Protein AF-A0A8T2UC78-F1 (afdb_monomer)

Structure (mmCIF, N/CA/C/O backbone):
data_AF-A0A8T2UC78-F1
#
_entry.id   AF-A0A8T2UC78-F1
#
loop_
_atom_site.group_PDB
_atom_site.id
_atom_site.type_symbol
_atom_site.label_atom_id
_atom_site.label_alt_id
_atom_site.label_comp_id
_atom_site.label_asym_id
_atom_site.label_entity_id
_atom_site.label_seq_id
_atom_site.pdbx_PDB_ins_code
_atom_site.Cartn_x
_atom_site.Cartn_y
_atom_site.Cartn_z
_atom_site.occupancy
_atom_site.B_iso_or_equiv
_atom_site.auth_seq_id
_atom_site.auth_comp_id
_atom_site.auth_asym_id
_atom_site.auth_atom_id
_atom_site.pdbx_PDB_model_num
ATOM 1 N N . MET A 1 1 ? 16.729 -25.513 -0.620 1.00 47.06 1 MET A N 1
ATOM 2 C CA . MET A 1 1 ? 15.957 -24.498 0.125 1.00 47.06 1 MET A CA 1
ATOM 3 C C . MET A 1 1 ? 16.936 -23.397 0.500 1.00 47.06 1 MET A C 1
ATOM 5 O O . MET A 1 1 ? 17.679 -23.570 1.456 1.00 47.06 1 MET A O 1
ATOM 9 N N . GLY A 1 2 ? 17.073 -22.372 -0.344 1.00 59.97 2 GLY A N 1
ATOM 10 C CA . GLY A 1 2 ? 18.023 -21.282 -0.105 1.00 59.97 2 GLY A CA 1
ATOM 11 C C . GLY A 1 2 ? 17.492 -20.342 0.972 1.00 59.97 2 GLY A C 1
ATOM 12 O O . GLY A 1 2 ? 16.321 -19.979 0.940 1.00 59.97 2 GLY A O 1
ATOM 13 N N . THR A 1 3 ? 18.328 -19.978 1.936 1.00 49.97 3 THR A N 1
ATOM 14 C CA . THR A 1 3 ? 18.004 -18.966 2.945 1.00 49.97 3 THR A CA 1
ATOM 15 C C . THR A 1 3 ? 18.346 -17.590 2.384 1.00 49.97 3 THR A C 1
ATOM 17 O O . THR A 1 3 ? 19.504 -17.344 2.046 1.00 49.97 3 THR A O 1
ATOM 20 N N . LEU A 1 4 ? 17.353 -16.707 2.270 1.00 63.03 4 LEU A N 1
ATOM 21 C CA . LEU A 1 4 ? 17.564 -15.311 1.893 1.00 63.03 4 LEU A CA 1
ATOM 22 C C . LEU A 1 4 ? 17.884 -14.497 3.150 1.00 63.03 4 LEU A C 1
ATOM 24 O O . LEU A 1 4 ? 17.054 -14.399 4.052 1.00 63.03 4 LEU A O 1
ATOM 28 N N . THR A 1 5 ? 19.079 -13.914 3.201 1.00 61.72 5 THR A N 1
ATOM 29 C CA . THR A 1 5 ? 19.502 -13.033 4.295 1.00 61.72 5 THR A CA 1
ATOM 30 C C . THR A 1 5 ? 19.464 -11.591 3.798 1.00 61.72 5 THR A C 1
ATOM 32 O O . THR A 1 5 ? 20.250 -11.219 2.929 1.00 61.72 5 THR A O 1
ATOM 35 N N . LEU A 1 6 ? 18.536 -10.788 4.321 1.00 63.94 6 LEU A N 1
ATOM 36 C CA . LEU A 1 6 ? 18.395 -9.362 4.014 1.00 63.94 6 LEU A CA 1
ATOM 37 C C . LEU A 1 6 ? 18.726 -8.536 5.259 1.00 63.94 6 LEU A C 1
ATOM 39 O O . LEU A 1 6 ? 18.153 -8.759 6.325 1.00 63.94 6 LEU A O 1
ATOM 43 N N . ASP A 1 7 ? 19.625 -7.563 5.112 1.00 62.56 7 ASP A N 1
ATOM 44 C CA . ASP A 1 7 ? 19.921 -6.595 6.168 1.00 62.56 7 ASP A CA 1
ATOM 45 C C . ASP A 1 7 ? 18.723 -5.659 6.373 1.00 62.56 7 ASP A C 1
ATOM 47 O O . ASP A 1 7 ? 18.364 -4.881 5.486 1.00 62.56 7 ASP A O 1
ATOM 51 N N . LEU A 1 8 ? 18.136 -5.680 7.572 1.00 53.84 8 LEU A N 1
ATOM 52 C CA . LEU A 1 8 ? 17.125 -4.704 7.975 1.00 53.84 8 LEU A CA 1
ATOM 53 C C . LEU A 1 8 ? 17.805 -3.366 8.282 1.00 53.84 8 LEU A C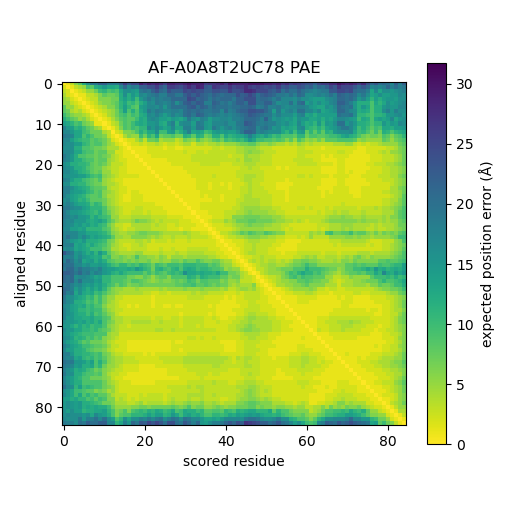 1
ATOM 55 O O . LEU A 1 8 ? 18.515 -3.229 9.280 1.00 53.84 8 LEU A O 1
ATOM 59 N N . ARG A 1 9 ? 17.580 -2.362 7.431 1.00 59.47 9 ARG A N 1
ATOM 60 C CA . ARG A 1 9 ? 18.069 -0.993 7.640 1.00 59.47 9 ARG A CA 1
ATOM 61 C C . ARG A 1 9 ? 16.886 -0.066 7.933 1.00 59.47 9 ARG A C 1
ATOM 63 O O . ARG A 1 9 ? 15.937 -0.054 7.153 1.00 59.47 9 ARG A O 1
ATOM 70 N N . PRO A 1 10 ? 16.907 0.723 9.020 1.00 53.59 10 PRO A N 1
ATOM 71 C CA . PRO A 1 10 ? 15.875 1.725 9.270 1.00 53.59 10 PRO A CA 1
ATOM 72 C C . PRO A 1 10 ? 15.733 2.678 8.077 1.00 53.59 10 PRO A C 1
ATOM 74 O O . PRO A 1 10 ? 16.727 3.216 7.594 1.00 53.59 10 PRO A O 1
ATOM 77 N N . GLY A 1 11 ? 14.506 2.857 7.584 1.00 59.97 11 GLY A N 1
ATOM 78 C CA . GLY A 1 11 ? 14.229 3.651 6.382 1.00 59.97 11 GLY A CA 1
ATOM 79 C C . GLY A 1 11 ? 14.502 2.939 5.051 1.00 59.97 11 GLY A C 1
ATOM 80 O O . GLY A 1 11 ? 14.265 3.539 4.009 1.00 59.97 11 GLY A O 1
ATOM 81 N N . ALA A 1 12 ? 14.961 1.683 5.058 1.00 57.25 12 ALA A N 1
ATOM 82 C CA . ALA A 1 12 ? 14.985 0.836 3.869 1.00 57.25 12 ALA A CA 1
ATOM 83 C C . ALA A 1 12 ? 13.694 0.012 3.788 1.00 57.25 12 ALA A C 1
ATOM 85 O O . ALA A 1 12 ? 13.276 -0.620 4.759 1.00 57.25 12 ALA A O 1
ATOM 86 N N . 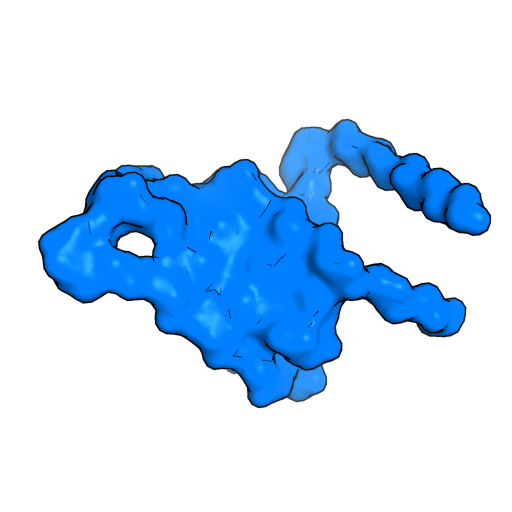GLY A 1 13 ? 13.059 0.051 2.623 1.00 65.56 13 GLY A N 1
ATOM 87 C CA . GLY A 1 13 ? 11.877 -0.731 2.288 1.00 65.56 13 GLY A CA 1
ATOM 88 C C . GLY A 1 13 ? 12.193 -1.885 1.343 1.00 65.56 13 GLY A C 1
ATOM 89 O O . GLY A 1 13 ? 13.341 -2.095 0.949 1.00 65.56 13 GLY A O 1
ATOM 90 N N . LEU A 1 14 ? 11.153 -2.613 0.945 1.00 70.81 14 LEU A N 1
ATOM 91 C CA . LEU A 1 14 ? 11.212 -3.478 -0.231 1.00 70.81 14 LEU A CA 1
ATOM 92 C C . LEU A 1 14 ? 10.947 -2.602 -1.455 1.00 70.81 14 LEU A C 1
ATOM 94 O O . LEU A 1 14 ? 9.813 -2.204 -1.721 1.00 70.81 14 LEU A O 1
ATOM 98 N N . GLY A 1 15 ? 12.024 -2.234 -2.148 1.00 78.69 15 GLY A N 1
ATOM 99 C CA . GLY A 1 15 ? 11.956 -1.268 -3.239 1.00 78.69 15 GLY A CA 1
ATOM 100 C C . GLY A 1 15 ? 11.436 0.099 -2.756 1.00 78.69 15 GLY A C 1
ATOM 101 O O . GLY A 1 15 ? 11.972 0.631 -1.781 1.00 78.69 15 GLY A O 1
ATOM 102 N N . PRO A 1 16 ? 10.423 0.688 -3.415 1.00 87.56 16 PRO A N 1
ATOM 103 C CA . PRO A 1 16 ? 9.931 2.040 -3.128 1.00 87.56 16 PRO A CA 1
ATOM 104 C C . PRO A 1 16 ? 9.069 2.135 -1.858 1.00 87.56 16 PRO A C 1
ATOM 106 O O . PRO A 1 16 ? 8.773 3.240 -1.405 1.00 87.56 16 PRO A O 1
ATOM 109 N N . PHE A 1 17 ? 8.657 1.002 -1.275 1.00 91.38 17 PHE A N 1
ATOM 110 C CA . PHE A 1 17 ? 7.677 0.971 -0.190 1.00 91.38 17 PHE A CA 1
ATOM 111 C C . PHE A 1 17 ? 8.337 0.913 1.191 1.00 91.38 17 PHE A C 1
ATOM 113 O O . PHE A 1 17 ? 8.846 -0.126 1.626 1.00 91.38 17 PHE A O 1
ATOM 120 N N . LEU A 1 18 ? 8.317 2.044 1.899 1.00 90.81 18 LEU A N 1
ATOM 121 C CA . LEU A 1 18 ? 8.971 2.222 3.197 1.00 90.81 18 LEU A CA 1
ATOM 122 C C . LEU A 1 18 ? 7.999 2.006 4.358 1.00 90.81 18 LEU A C 1
ATOM 124 O O . LEU A 1 18 ? 6.900 2.561 4.367 1.00 90.81 18 LEU A O 1
ATOM 128 N N . LEU A 1 19 ? 8.421 1.270 5.391 1.00 90.44 19 LEU A N 1
ATOM 129 C CA . LEU A 1 19 ? 7.641 1.180 6.628 1.00 90.44 19 LEU A CA 1
ATOM 130 C C . LEU A 1 19 ? 7.391 2.580 7.197 1.00 90.44 19 LEU A C 1
ATOM 132 O O . LEU A 1 19 ? 8.300 3.403 7.302 1.00 90.44 19 LEU A O 1
ATOM 136 N N . GLY A 1 20 ? 6.145 2.837 7.572 1.00 92.06 20 GLY A N 1
ATOM 137 C CA . GLY A 1 20 ? 5.684 4.129 8.050 1.00 92.06 20 GLY A CA 1
ATOM 138 C C . GLY A 1 20 ? 5.239 5.096 6.952 1.00 92.06 20 GLY A C 1
ATOM 139 O O . GLY A 1 20 ? 4.677 6.135 7.308 1.00 92.06 20 GLY A O 1
ATOM 140 N N . MET A 1 21 ? 5.445 4.800 5.659 1.00 94.12 21 MET A N 1
ATOM 141 C CA . MET A 1 21 ? 4.972 5.681 4.583 1.00 94.12 21 MET A CA 1
ATOM 142 C C . MET A 1 21 ? 3.440 5.772 4.596 1.00 94.12 21 MET A C 1
ATOM 144 O O . MET A 1 21 ? 2.781 4.766 4.882 1.00 94.12 21 MET A O 1
ATOM 148 N N . PRO A 1 22 ? 2.862 6.952 4.328 1.00 96.44 22 PRO A N 1
ATOM 149 C CA . PRO A 1 22 ? 1.419 7.093 4.254 1.00 96.44 22 PRO A CA 1
ATOM 150 C C . PRO A 1 22 ? 0.882 6.388 3.005 1.00 96.44 22 PRO A C 1
ATOM 152 O O . PRO A 1 22 ? 1.551 6.304 1.973 1.00 96.44 22 PRO A O 1
ATOM 155 N N . VAL A 1 23 ? -0.349 5.894 3.099 1.00 95.81 23 VAL A N 1
ATOM 156 C CA . VAL A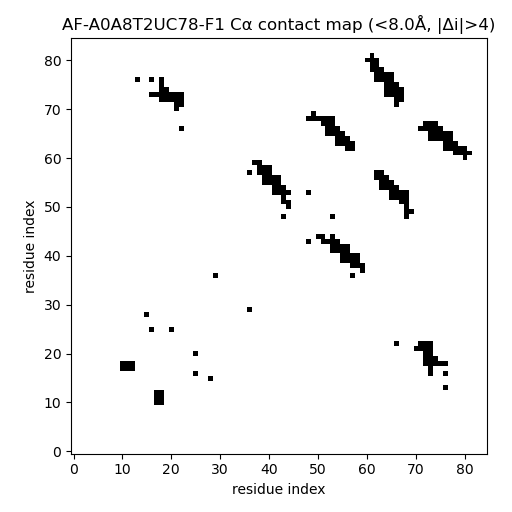 1 23 ? -1.017 5.180 2.006 1.00 95.81 23 VAL A CA 1
ATOM 157 C C . VAL A 1 23 ? -1.087 5.998 0.710 1.00 95.81 23 VAL A C 1
ATOM 159 O O . VAL A 1 23 ? -0.895 5.455 -0.376 1.00 95.81 23 VAL A O 1
ATOM 162 N N . CYS A 1 24 ? -1.279 7.316 0.809 1.00 96.62 24 CYS A N 1
ATOM 163 C CA . CYS A 1 24 ? -1.333 8.201 -0.352 1.00 96.62 24 CYS A CA 1
ATOM 164 C C . CYS A 1 24 ? -0.010 8.251 -1.126 1.00 96.62 24 CYS A C 1
ATOM 166 O O . CYS A 1 24 ? -0.041 8.249 -2.353 1.00 96.62 24 CYS A O 1
ATOM 168 N N . ASP A 1 25 ? 1.137 8.227 -0.442 1.00 96.19 25 ASP A N 1
ATOM 169 C CA . ASP A 1 25 ? 2.449 8.202 -1.098 1.00 96.19 25 ASP A CA 1
ATOM 170 C C . ASP A 1 25 ? 2.662 6.871 -1.832 1.00 96.19 25 ASP A C 1
ATOM 172 O O . ASP A 1 25 ? 3.259 6.842 -2.908 1.00 96.19 25 ASP A O 1
ATOM 176 N N . ALA A 1 26 ? 2.147 5.767 -1.277 1.00 95.12 26 ALA A N 1
ATOM 177 C CA . ALA A 1 26 ? 2.219 4.462 -1.923 1.00 95.12 26 ALA A CA 1
ATOM 178 C C . ALA A 1 26 ? 1.371 4.437 -3.203 1.00 95.12 26 ALA A C 1
ATOM 180 O O . ALA A 1 26 ? 1.883 4.057 -4.253 1.00 95.12 26 ALA A O 1
ATOM 181 N N . PHE A 1 27 ? 0.118 4.903 -3.142 1.00 95.94 27 PHE A N 1
ATOM 182 C CA . PHE A 1 27 ? -0.740 5.013 -4.327 1.00 95.94 27 PHE A CA 1
ATOM 183 C C . PHE A 1 27 ? -0.173 5.971 -5.370 1.00 95.94 27 PHE A C 1
ATOM 185 O O . PHE A 1 27 ? -0.106 5.610 -6.540 1.00 95.94 27 PHE A O 1
ATOM 192 N N . ALA A 1 28 ? 0.334 7.133 -4.953 1.00 96.25 28 ALA A N 1
ATOM 193 C CA . ALA A 1 28 ? 0.990 8.059 -5.864 1.00 96.25 28 ALA A CA 1
ATOM 194 C C . ALA A 1 28 ? 2.165 7.385 -6.584 1.00 96.25 28 ALA A C 1
ATOM 196 O O . ALA A 1 28 ? 2.301 7.534 -7.794 1.00 96.25 28 ALA A O 1
ATOM 197 N N . TYR A 1 29 ? 2.998 6.613 -5.882 1.00 94.62 29 TYR A N 1
ATOM 198 C CA . TYR A 1 29 ? 4.092 5.890 -6.526 1.00 94.62 29 TYR A CA 1
ATOM 199 C C . TYR A 1 29 ? 3.588 4.852 -7.541 1.00 94.62 29 TYR A C 1
ATOM 201 O O . TYR A 1 29 ? 4.122 4.787 -8.648 1.00 94.62 29 TYR A O 1
ATOM 209 N N . ILE A 1 30 ? 2.566 4.071 -7.183 1.00 94.56 30 ILE A N 1
ATOM 210 C CA . ILE A 1 30 ? 1.956 3.052 -8.051 1.00 94.56 30 ILE A CA 1
ATOM 211 C C . ILE A 1 30 ? 1.404 3.693 -9.331 1.00 94.56 30 ILE A C 1
ATOM 213 O O . ILE A 1 30 ? 1.751 3.257 -10.427 1.00 94.56 30 ILE A O 1
ATOM 217 N N . ASP A 1 31 ? 0.634 4.775 -9.198 1.00 94.25 31 ASP A N 1
ATOM 218 C CA . ASP A 1 31 ? 0.011 5.489 -10.319 1.00 94.25 31 ASP A CA 1
ATOM 219 C C . ASP A 1 31 ? 1.039 6.085 -11.295 1.00 94.25 31 ASP A C 1
ATOM 221 O O . ASP A 1 31 ? 0.779 6.188 -12.493 1.00 94.25 31 ASP A O 1
ATOM 225 N N . HIS A 1 32 ? 2.228 6.461 -10.807 1.00 95.38 32 HIS A N 1
ATOM 226 C CA . HIS A 1 32 ? 3.320 6.961 -11.652 1.00 95.38 32 HIS A CA 1
ATOM 227 C C . HIS A 1 32 ? 4.112 5.850 -12.363 1.00 95.38 32 HIS A C 1
ATOM 229 O O . HIS A 1 32 ? 4.926 6.163 -13.232 1.00 95.38 32 HIS A O 1
ATOM 235 N N . HIS A 1 33 ? 3.898 4.574 -12.020 1.00 93.38 33 HIS A N 1
ATOM 236 C CA . HIS A 1 33 ? 4.627 3.434 -12.590 1.00 93.38 33 HIS A CA 1
ATOM 237 C C . HIS A 1 33 ? 3.678 2.327 -13.099 1.00 93.38 33 HIS A C 1
ATOM 239 O O . HIS A 1 33 ? 3.812 1.171 -12.684 1.00 93.38 33 HIS A O 1
ATOM 245 N N . PRO A 1 34 ? 2.749 2.637 -14.027 1.00 91.25 34 PRO A N 1
ATOM 246 C CA . PRO A 1 34 ? 1.787 1.659 -14.542 1.00 91.25 34 PRO A CA 1
ATOM 247 C C . PRO A 1 34 ? 2.449 0.520 -15.334 1.00 91.25 34 PRO A C 1
ATOM 249 O O . PRO A 1 34 ? 1.927 -0.588 -15.355 1.00 91.25 34 PRO A O 1
ATOM 252 N N . ASP A 1 35 ? 3.618 0.766 -15.940 1.00 90.75 35 ASP A N 1
ATOM 253 C CA . ASP A 1 35 ? 4.400 -0.266 -16.640 1.00 90.75 35 ASP A CA 1
ATOM 254 C C . ASP A 1 35 ? 5.010 -1.295 -15.674 1.00 90.75 35 ASP A C 1
ATOM 256 O O . ASP A 1 35 ? 5.323 -2.417 -16.068 1.00 90.75 35 ASP A O 1
ATOM 260 N N . THR A 1 36 ? 5.206 -0.901 -14.411 1.00 88.75 36 THR A N 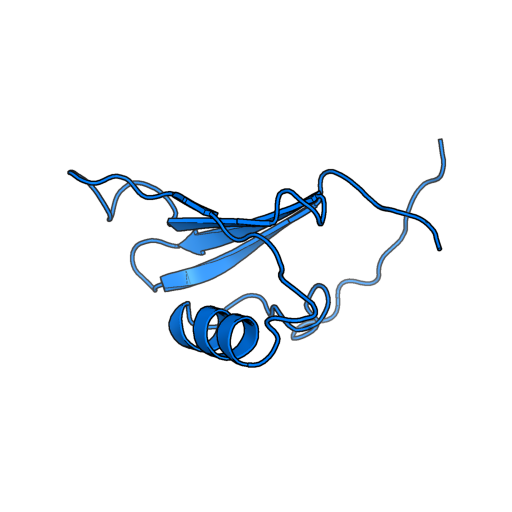1
ATOM 261 C CA . THR A 1 36 ? 5.747 -1.773 -13.366 1.00 88.75 36 THR A CA 1
ATOM 262 C C . THR A 1 36 ? 4.636 -2.525 -12.657 1.00 88.75 36 THR A C 1
ATOM 264 O O . THR A 1 36 ? 4.819 -3.703 -12.401 1.00 88.75 36 THR A O 1
ATOM 267 N N . PHE A 1 37 ? 3.525 -1.865 -12.317 1.00 89.81 37 PHE A N 1
ATOM 268 C CA . PHE A 1 37 ? 2.432 -2.443 -11.529 1.00 89.81 37 PHE A CA 1
ATOM 269 C C . PHE A 1 37 ? 1.183 -2.620 -12.393 1.00 89.81 37 PHE A C 1
ATOM 271 O O . PHE A 1 37 ? 0.252 -1.817 -12.352 1.00 89.81 37 PHE A O 1
ATOM 278 N N . ASP A 1 38 ? 1.174 -3.687 -13.182 1.00 85.94 38 ASP A N 1
ATOM 279 C CA . ASP A 1 38 ? 0.138 -3.972 -14.178 1.00 85.94 38 ASP A CA 1
ATOM 280 C C . ASP A 1 38 ? -1.204 -4.430 -13.570 1.00 85.94 38 ASP A C 1
ATOM 282 O O . ASP A 1 38 ? -2.261 -4.263 -14.183 1.00 85.94 38 ASP A O 1
ATOM 286 N N . ALA A 1 39 ? -1.182 -4.974 -12.350 1.00 90.12 39 ALA A N 1
ATOM 287 C CA . ALA A 1 39 ? -2.368 -5.349 -11.591 1.00 90.12 39 ALA A CA 1
ATOM 288 C C . ALA A 1 39 ? -2.215 -5.019 -10.100 1.00 90.12 39 ALA A C 1
ATOM 290 O O . ALA A 1 39 ? -1.314 -5.518 -9.423 1.00 90.12 39 ALA A O 1
ATOM 291 N N . VAL A 1 40 ? -3.156 -4.228 -9.574 1.00 93.62 40 VAL A N 1
ATOM 292 C CA . VAL A 1 40 ? -3.231 -3.851 -8.156 1.00 93.62 40 VAL A CA 1
ATOM 293 C C . VAL A 1 40 ? -4.650 -4.071 -7.645 1.00 93.62 40 VAL A C 1
ATOM 295 O O . VAL A 1 40 ? -5.621 -3.655 -8.274 1.00 93.62 40 VAL A O 1
ATOM 298 N N . GLN A 1 41 ? -4.777 -4.739 -6.500 1.00 95.50 41 GLN A N 1
ATOM 299 C CA . GLN A 1 41 ? -6.056 -4.990 -5.836 1.00 95.50 41 GLN A CA 1
ATOM 300 C C . GLN A 1 41 ? -6.066 -4.313 -4.469 1.00 95.50 41 GLN A C 1
ATOM 302 O O . GLN A 1 41 ? -5.128 -4.470 -3.692 1.00 95.50 41 GLN A O 1
ATOM 307 N N . VAL A 1 42 ? -7.134 -3.579 -4.165 1.00 94.19 42 VAL A N 1
ATOM 308 C CA . VAL A 1 42 ? -7.295 -2.882 -2.886 1.00 94.19 42 VAL A CA 1
ATOM 309 C C . VAL A 1 42 ? -8.385 -3.584 -2.088 1.00 94.19 42 VAL A C 1
ATOM 311 O O . VAL A 1 42 ? -9.542 -3.596 -2.495 1.00 94.19 42 VAL A O 1
ATOM 314 N N . ASN A 1 43 ? -8.005 -4.172 -0.958 1.00 91.31 43 ASN A N 1
ATOM 315 C CA . ASN A 1 43 ? -8.891 -4.916 -0.075 1.00 91.31 43 ASN A CA 1
ATOM 316 C C . ASN A 1 43 ? -9.042 -4.162 1.252 1.00 91.31 43 ASN A C 1
ATOM 318 O O . ASN A 1 43 ? -8.055 -3.900 1.944 1.00 91.31 43 ASN A O 1
ATOM 322 N N . TYR A 1 44 ? -10.279 -3.835 1.616 1.00 86.94 44 TYR A N 1
ATOM 323 C CA . TYR A 1 44 ? -10.630 -3.189 2.880 1.00 86.94 44 TYR A CA 1
ATOM 324 C C . TYR A 1 44 ? -11.985 -3.701 3.383 1.00 86.94 44 TYR A C 1
ATOM 326 O O . TYR A 1 44 ? -12.763 -4.277 2.626 1.00 86.94 44 TYR A O 1
ATOM 334 N N . HIS A 1 45 ? -12.254 -3.524 4.677 1.00 85.94 45 HIS A N 1
ATOM 335 C CA . HIS A 1 45 ? -13.559 -3.832 5.260 1.00 85.94 45 HIS A CA 1
ATOM 336 C C . HIS A 1 45 ? -14.512 -2.652 5.033 1.00 85.94 45 HIS A C 1
ATOM 338 O O . HIS A 1 45 ? -14.286 -1.586 5.598 1.00 85.94 45 HIS A O 1
ATOM 344 N N . ASP A 1 46 ? -15.570 -2.840 4.237 1.00 79.69 46 ASP A N 1
ATOM 345 C CA . ASP A 1 46 ? -16.520 -1.769 3.880 1.00 79.69 46 ASP A CA 1
ATOM 346 C C . ASP A 1 46 ? -17.259 -1.181 5.096 1.00 79.69 46 ASP A C 1
ATOM 348 O O . ASP A 1 46 ? -17.466 0.027 5.179 1.00 79.69 46 ASP A O 1
ATOM 352 N N . GLU A 1 47 ? -17.651 -2.025 6.055 1.00 82.56 47 GLU A N 1
ATOM 353 C CA . GLU A 1 47 ? -18.431 -1.597 7.228 1.00 82.56 47 GLU A CA 1
ATOM 354 C C . GLU A 1 47 ? -17.544 -1.101 8.381 1.00 82.56 47 GLU A C 1
ATOM 356 O O . GLU A 1 47 ? -17.933 -0.216 9.142 1.00 82.56 47 GLU A O 1
ATOM 361 N N . GLU A 1 48 ? -16.334 -1.653 8.506 1.00 81.69 48 GLU A N 1
ATOM 362 C CA . GLU A 1 48 ? -15.455 -1.462 9.664 1.00 81.69 48 GLU A CA 1
ATOM 363 C C . GLU A 1 48 ? -13.999 -1.218 9.227 1.00 81.69 48 GLU A C 1
ATOM 365 O O . GLU A 1 48 ? -13.072 -1.938 9.606 1.00 81.69 48 GLU A O 1
ATOM 370 N N . THR A 1 49 ? -13.784 -0.160 8.439 1.00 79.12 49 THR A N 1
ATOM 371 C CA . THR A 1 49 ? -12.466 0.231 7.893 1.00 79.12 49 THR A CA 1
ATOM 372 C C . THR A 1 49 ? -11.380 0.418 8.955 1.00 79.12 49 THR A C 1
ATOM 374 O O . THR A 1 49 ? -10.200 0.272 8.661 1.00 79.12 49 THR A O 1
ATOM 377 N N . LEU A 1 50 ? -11.766 0.715 10.201 1.00 86.06 50 LEU A N 1
ATOM 378 C CA . LEU A 1 50 ? -10.837 0.934 11.310 1.00 86.06 50 LEU A CA 1
ATOM 379 C C . LEU A 1 50 ? -10.418 -0.345 12.057 1.00 86.06 50 LEU A C 1
ATOM 381 O O . LEU A 1 50 ? -9.545 -0.275 12.927 1.00 86.06 50 LEU A O 1
ATOM 385 N N . LEU A 1 51 ? -11.054 -1.488 11.782 1.00 87.50 51 LEU A N 1
ATOM 386 C CA . LEU A 1 51 ? -10.769 -2.752 12.473 1.00 87.50 51 LEU A CA 1
ATOM 387 C C . LEU A 1 51 ? -9.738 -3.612 11.755 1.00 87.50 51 LEU A C 1
ATOM 389 O O . LEU A 1 51 ? -8.998 -4.352 12.406 1.00 87.50 51 LEU A O 1
ATOM 393 N N . CYS A 1 52 ? -9.692 -3.527 10.430 1.00 88.12 52 CYS A N 1
ATOM 394 C CA . CYS A 1 52 ? -8.808 -4.337 9.610 1.00 88.12 52 CYS A CA 1
ATO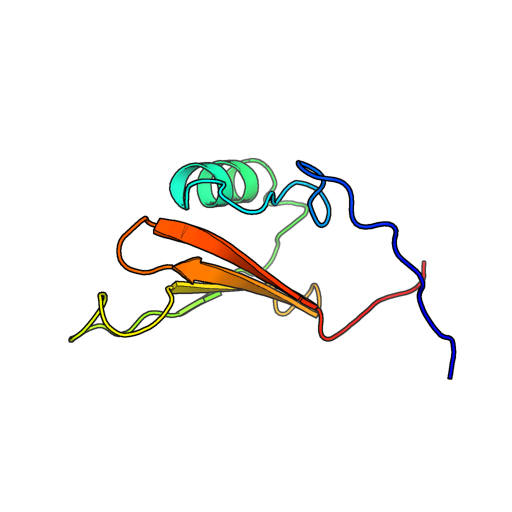M 395 C C . CYS A 1 52 ? -7.806 -3.459 8.873 1.00 88.12 52 CYS A C 1
ATOM 397 O O . CYS A 1 52 ? -8.129 -2.354 8.451 1.00 88.12 52 CYS A O 1
ATOM 399 N N . ASP A 1 53 ? -6.590 -3.977 8.698 1.00 92.62 53 ASP A N 1
ATOM 400 C CA . ASP A 1 53 ? -5.597 -3.327 7.848 1.00 92.62 53 ASP A CA 1
ATOM 401 C C . ASP A 1 53 ? -6.153 -3.143 6.429 1.00 92.62 53 ASP A C 1
ATOM 403 O O . ASP A 1 53 ? -6.764 -4.059 5.871 1.00 92.62 53 ASP A O 1
ATOM 407 N N . LEU A 1 54 ? -5.860 -1.996 5.820 1.00 94.44 54 LEU A N 1
ATOM 408 C CA . LEU A 1 54 ? -6.000 -1.825 4.378 1.00 94.44 54 LEU A CA 1
ATOM 409 C C . LEU A 1 54 ? -4.896 -2.637 3.697 1.00 94.44 54 LEU A C 1
ATOM 411 O O . LEU A 1 54 ? -3.711 -2.452 3.989 1.00 94.44 54 LEU A O 1
ATOM 415 N N . VAL A 1 55 ? -5.281 -3.531 2.792 1.00 95.62 55 VAL A N 1
ATOM 416 C CA . VAL A 1 55 ? -4.353 -4.410 2.078 1.00 95.62 55 VAL A CA 1
ATOM 417 C C . VAL A 1 55 ? -4.317 -4.015 0.609 1.00 95.62 55 VAL A C 1
ATOM 419 O O . VAL A 1 55 ? -5.339 -4.043 -0.071 1.00 95.62 55 VAL A O 1
ATOM 422 N N . VAL A 1 56 ? -3.129 -3.680 0.111 1.00 95.81 56 VAL A N 1
ATOM 423 C CA . VAL A 1 56 ? -2.877 -3.470 -1.319 1.00 95.81 56 VAL A CA 1
ATOM 424 C C . VAL A 1 56 ? -2.088 -4.665 -1.836 1.00 95.81 56 VAL A C 1
ATOM 426 O O . VAL A 1 56 ? -0.953 -4.897 -1.418 1.00 95.81 56 VAL A O 1
ATOM 429 N N . SER A 1 57 ? -2.705 -5.448 -2.713 1.00 94.94 57 SER A N 1
ATOM 430 C CA . SER A 1 57 ? -2.158 -6.690 -3.250 1.00 94.94 57 SER A CA 1
ATOM 431 C C . SER A 1 57 ? -1.623 -6.501 -4.664 1.00 94.94 57 SER A C 1
ATOM 433 O O . SER A 1 57 ? -2.293 -5.919 -5.518 1.00 94.94 57 SER A O 1
ATOM 435 N N . PHE A 1 58 ? -0.440 -7.064 -4.911 1.00 93.44 58 PHE A N 1
ATOM 436 C CA . PHE A 1 58 ? 0.252 -7.059 -6.197 1.00 93.44 58 PHE A CA 1
ATOM 437 C C . PHE A 1 58 ? 0.356 -8.505 -6.702 1.00 93.44 58 PHE A C 1
ATOM 439 O O . PHE A 1 58 ? 1.409 -9.132 -6.555 1.00 93.44 58 PHE A O 1
ATO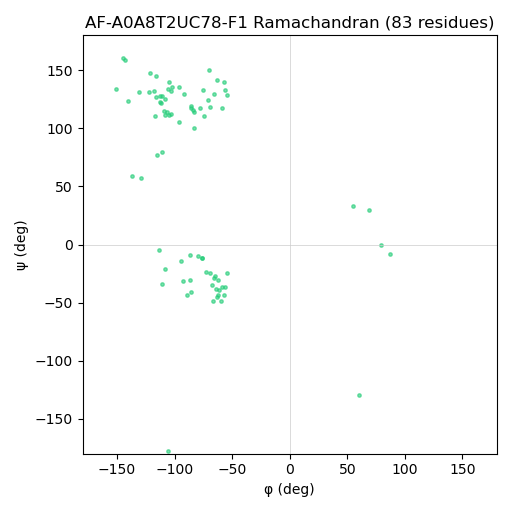M 446 N N . PRO A 1 59 ? -0.737 -9.084 -7.238 1.00 91.31 59 PRO A N 1
ATOM 447 C CA . PRO A 1 59 ? -0.810 -10.513 -7.551 1.00 91.31 59 PRO A CA 1
ATOM 448 C C . PRO A 1 59 ? 0.266 -10.965 -8.543 1.00 91.31 59 PRO A C 1
ATOM 450 O O . PRO A 1 59 ? 0.839 -12.033 -8.362 1.00 91.31 59 PRO A O 1
ATOM 453 N N . ASN A 1 60 ? 0.607 -10.129 -9.526 1.00 90.88 60 ASN A N 1
ATOM 454 C CA . ASN A 1 60 ? 1.630 -10.445 -10.528 1.00 90.88 60 ASN A CA 1
ATOM 455 C C . ASN A 1 60 ? 3.068 -10.321 -9.992 1.00 90.88 60 ASN A C 1
ATOM 457 O O . ASN A 1 60 ? 4.009 -10.781 -10.633 1.00 90.88 60 ASN A O 1
ATOM 461 N N . HIS A 1 61 ? 3.239 -9.725 -8.808 1.00 87.94 61 HIS A N 1
ATOM 462 C CA . HIS A 1 61 ? 4.538 -9.510 -8.169 1.00 87.9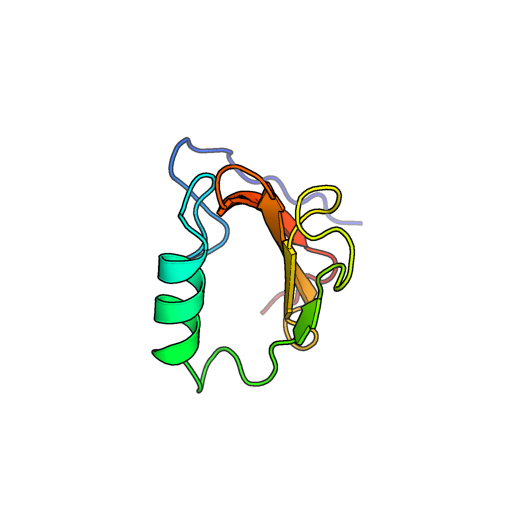4 61 HIS A CA 1
ATOM 463 C C . HIS A 1 61 ? 4.724 -10.315 -6.880 1.00 87.94 61 HIS A C 1
ATOM 465 O O . HIS A 1 61 ? 5.796 -10.262 -6.281 1.00 87.94 61 HIS A O 1
ATOM 471 N N . GLY A 1 62 ? 3.692 -11.030 -6.425 1.00 90.06 62 GLY A N 1
ATOM 472 C CA . GLY A 1 62 ? 3.792 -11.923 -5.276 1.00 90.06 62 GLY A CA 1
ATOM 473 C C . GLY A 1 62 ? 4.000 -11.226 -3.931 1.00 90.06 62 GLY A C 1
ATOM 474 O O . GLY A 1 62 ? 4.622 -11.818 -3.047 1.00 90.06 62 GLY A O 1
ATOM 475 N N . PHE A 1 63 ? 3.502 -9.997 -3.745 1.00 91.94 63 PHE A N 1
ATOM 476 C CA . PHE A 1 63 ? 3.581 -9.305 -2.454 1.00 91.94 63 PHE A CA 1
ATOM 477 C C . PHE A 1 63 ? 2.340 -8.468 -2.115 1.00 91.94 63 PHE A C 1
ATOM 479 O O . PHE A 1 63 ? 1.572 -8.067 -2.991 1.00 91.94 63 PHE A O 1
ATOM 486 N N . HIS A 1 64 ? 2.157 -8.191 -0.821 1.00 94.56 64 HIS A N 1
ATOM 487 C CA . HIS A 1 64 ? 1.146 -7.291 -0.273 1.00 94.56 64 HIS A CA 1
ATOM 488 C C . HIS A 1 64 ? 1.782 -6.163 0.541 1.00 94.56 64 HIS A C 1
ATOM 490 O O . HIS A 1 64 ? 2.772 -6.353 1.253 1.00 94.56 64 HIS A O 1
ATOM 496 N N . LEU A 1 65 ? 1.129 -5.008 0.512 1.00 95.19 65 LEU A N 1
ATOM 497 C CA . LEU A 1 65 ? 1.329 -3.917 1.455 1.00 95.19 65 LEU A CA 1
ATOM 498 C C . LEU A 1 65 ? 0.167 -3.911 2.445 1.00 95.19 65 LEU A C 1
ATOM 500 O O . LEU A 1 65 ? -0.991 -3.972 2.032 1.00 95.19 65 LEU A O 1
ATOM 504 N N . ARG A 1 66 ? 0.459 -3.814 3.745 1.00 95.44 66 ARG A N 1
ATOM 505 C CA . ARG A 1 66 ? -0.569 -3.640 4.781 1.00 95.44 66 ARG A CA 1
ATOM 506 C C . ARG A 1 66 ? -0.398 -2.303 5.470 1.00 95.44 66 ARG A C 1
ATOM 508 O O . ARG A 1 66 ? 0.678 -2.011 6.002 1.00 95.44 66 ARG A O 1
ATOM 515 N N . PHE A 1 67 ? -1.468 -1.526 5.506 1.00 95.75 67 PHE A N 1
ATOM 516 C CA . PHE A 1 67 ? -1.519 -0.235 6.173 1.00 95.75 67 PHE A CA 1
ATOM 517 C C . PHE A 1 67 ? -2.313 -0.361 7.464 1.00 95.75 67 PHE A C 1
ATOM 519 O O . PHE A 1 67 ? -3.382 -0.968 7.495 1.00 95.75 67 PHE A O 1
ATOM 526 N N . GLU A 1 68 ? -1.764 0.198 8.539 1.00 95.12 68 GLU A N 1
ATOM 527 C CA . GLU A 1 68 ? -2.463 0.261 9.815 1.00 95.12 68 GLU A CA 1
ATOM 528 C C . GLU A 1 68 ? -3.692 1.174 9.671 1.00 95.12 68 GLU A C 1
ATOM 530 O O . GLU A 1 68 ? -3.549 2.292 9.171 1.00 95.12 68 GLU A O 1
ATOM 535 N N . PRO A 1 69 ? -4.884 0.730 10.094 1.00 92.56 69 PRO A N 1
ATOM 536 C CA . PRO A 1 69 ? -6.130 1.409 9.759 1.00 92.56 69 PRO A CA 1
ATOM 537 C C . PRO A 1 69 ? -6.285 2.812 10.358 1.00 92.56 69 PRO A C 1
ATOM 539 O O . PRO A 1 69 ? -6.976 3.644 9.781 1.00 92.56 69 PRO A O 1
ATOM 542 N N . ARG A 1 70 ? -5.687 3.106 11.520 1.00 92.25 70 ARG A N 1
ATOM 543 C CA . ARG A 1 70 ? -5.868 4.408 12.190 1.00 92.25 70 ARG A CA 1
ATOM 544 C C . ARG A 1 70 ? -4.910 5.482 11.697 1.00 92.25 70 ARG A C 1
ATOM 546 O O . ARG A 1 70 ? -5.275 6.648 11.618 1.00 92.25 70 ARG A O 1
ATOM 553 N N . SER A 1 71 ? -3.660 5.108 11.475 1.00 94.69 71 SER A N 1
ATOM 554 C CA . SER A 1 71 ? -2.582 6.004 11.067 1.00 94.69 71 SER A CA 1
ATOM 555 C C . SER A 1 71 ? -2.386 6.032 9.558 1.00 94.69 71 SER A C 1
ATOM 557 O O . SER A 1 71 ? -1.690 6.922 9.074 1.00 94.69 71 SER A O 1
ATOM 559 N N . GLU A 1 72 ? -2.971 5.070 8.838 1.00 95.00 72 GLU A N 1
ATOM 560 C CA . GLU A 1 72 ? -2.836 4.878 7.391 1.00 95.00 72 GLU A CA 1
ATOM 561 C C . GLU A 1 72 ? -1.372 4.766 6.953 1.00 95.00 72 GLU A C 1
ATOM 563 O O . GLU A 1 72 ? -0.969 5.198 5.871 1.00 95.00 72 GLU A O 1
ATOM 568 N N . ARG A 1 73 ? -0.545 4.187 7.829 1.00 95.69 73 ARG A N 1
ATOM 569 C CA . ARG A 1 73 ? 0.886 3.998 7.600 1.00 95.69 73 ARG A CA 1
ATOM 570 C C . ARG A 1 73 ? 1.196 2.555 7.272 1.00 95.69 73 ARG A C 1
ATOM 572 O O . ARG A 1 73 ? 0.675 1.639 7.910 1.00 95.69 73 ARG A O 1
ATOM 579 N N . LEU A 1 74 ? 2.098 2.359 6.315 1.00 94.88 74 LEU A N 1
ATOM 580 C CA . LEU A 1 74 ? 2.586 1.038 5.952 1.00 94.88 74 LEU A CA 1
ATOM 581 C C . LEU A 1 74 ? 3.220 0.368 7.175 1.00 94.88 74 LEU A C 1
ATOM 583 O O . LEU A 1 74 ? 4.216 0.851 7.712 1.00 94.88 74 LEU A O 1
ATOM 587 N N . ARG A 1 75 ? 2.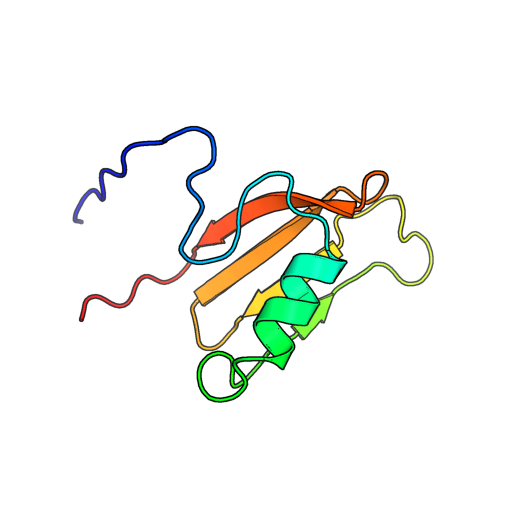649 -0.750 7.619 1.00 92.56 75 ARG A N 1
ATOM 588 C CA . ARG A 1 75 ? 3.123 -1.505 8.789 1.00 92.56 75 ARG A CA 1
ATOM 589 C C . ARG A 1 75 ? 3.782 -2.828 8.422 1.00 92.56 75 ARG A C 1
ATOM 591 O O . ARG A 1 75 ? 4.535 -3.359 9.234 1.00 92.56 75 ARG A O 1
ATOM 598 N N . LEU A 1 76 ? 3.494 -3.368 7.236 1.00 91.50 76 LEU A N 1
ATOM 599 C CA . LEU A 1 76 ? 4.029 -4.650 6.786 1.00 91.50 76 LEU A CA 1
ATOM 600 C C . LEU A 1 76 ? 4.163 -4.700 5.260 1.00 91.50 76 LEU A C 1
ATOM 602 O O . LEU A 1 76 ? 3.220 -4.369 4.544 1.00 91.50 76 LEU A O 1
ATOM 606 N N . ASN A 1 77 ? 5.322 -5.182 4.806 1.00 90.31 77 ASN A N 1
ATOM 607 C CA . ASN A 1 77 ? 5.555 -5.679 3.452 1.00 90.31 77 ASN A CA 1
ATOM 608 C C . ASN A 1 77 ? 5.564 -7.211 3.517 1.00 90.31 77 ASN A C 1
ATOM 610 O O . ASN A 1 77 ? 6.455 -7.785 4.145 1.00 90.31 77 ASN A O 1
ATOM 614 N N . GLU A 1 78 ? 4.576 -7.868 2.920 1.00 90.31 78 GLU A N 1
ATOM 615 C CA . GLU A 1 78 ? 4.417 -9.324 2.966 1.00 90.31 78 GLU A CA 1
ATOM 616 C C . GLU A 1 78 ? 4.748 -9.913 1.590 1.00 90.31 78 GLU A C 1
ATOM 618 O O . GLU A 1 78 ? 4.030 -9.654 0.631 1.00 90.31 78 GLU A O 1
ATOM 623 N N . VAL A 1 79 ? 5.850 -10.658 1.467 1.00 89.12 79 VAL A N 1
ATOM 624 C CA . VAL A 1 79 ? 6.310 -11.246 0.194 1.00 89.12 79 VAL A CA 1
ATOM 625 C C . VAL A 1 79 ? 6.099 -12.754 0.231 1.00 89.12 79 VAL A C 1
ATOM 627 O O . VAL A 1 79 ? 6.594 -13.423 1.138 1.00 89.12 79 VAL A O 1
ATOM 630 N N . PHE A 1 80 ? 5.392 -13.284 -0.764 1.00 87.00 80 PHE A N 1
ATOM 631 C CA . PHE A 1 80 ? 5.049 -14.706 -0.873 1.00 87.00 80 PHE A CA 1
ATOM 632 C C . PHE A 1 80 ? 5.788 -15.391 -2.018 1.00 87.00 80 PHE A C 1
ATOM 634 O O . PHE A 1 80 ? 6.157 -16.557 -1.890 1.00 87.00 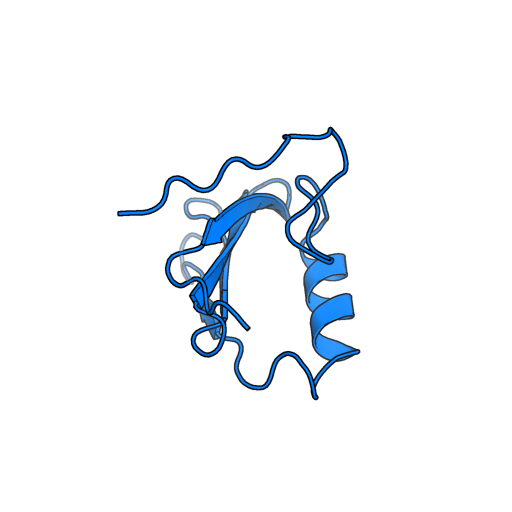80 PHE A O 1
ATOM 641 N N . GLU A 1 81 ? 6.035 -14.671 -3.115 1.00 84.56 81 GLU A N 1
ATOM 642 C CA . GLU A 1 81 ? 6.803 -15.180 -4.248 1.00 84.56 81 GLU A CA 1
ATOM 643 C C . GLU A 1 81 ? 8.012 -14.290 -4.517 1.00 84.56 81 GLU A C 1
ATOM 645 O O . GLU A 1 81 ? 7.916 -13.068 -4.594 1.00 84.56 81 GLU A O 1
ATOM 650 N N . VAL A 1 82 ? 9.174 -14.925 -4.664 1.00 73.88 82 VAL A N 1
ATOM 651 C CA . VAL A 1 82 ? 10.413 -14.264 -5.068 1.00 73.88 82 VAL A CA 1
ATOM 652 C C . VAL A 1 82 ? 10.831 -14.874 -6.396 1.00 73.88 82 VAL A C 1
ATOM 654 O O . VAL A 1 82 ? 11.227 -16.039 -6.447 1.00 73.88 82 VAL A O 1
ATOM 657 N N . GLN A 1 83 ? 10.746 -14.094 -7.471 1.00 67.38 83 GLN A N 1
ATOM 658 C CA . GLN A 1 83 ? 11.323 -14.478 -8.755 1.00 67.38 83 GLN A CA 1
ATOM 659 C C . GLN A 1 83 ? 12.808 -14.103 -8.749 1.00 67.38 83 GLN A C 1
ATOM 661 O O . GLN A 1 83 ? 13.170 -12.935 -8.619 1.00 67.38 83 GLN A O 1
ATOM 666 N N . LEU A 1 84 ? 13.676 -15.111 -8.838 1.00 59.12 84 LEU A N 1
ATOM 667 C CA . LEU A 1 84 ? 15.101 -14.902 -9.077 1.00 59.12 84 LEU A CA 1
ATOM 668 C C . LEU A 1 84 ? 15.276 -14.606 -10.572 1.00 59.12 84 LEU A C 1
ATOM 670 O O . LEU A 1 84 ? 14.917 -15.450 -11.393 1.00 59.12 84 LEU A O 1
ATOM 674 N N . LEU A 1 85 ? 15.771 -13.406 -10.892 1.00 54.34 85 LEU A N 1
ATOM 675 C CA . LEU A 1 85 ? 16.202 -13.025 -12.244 1.00 54.34 85 LEU A CA 1
ATOM 676 C C . LEU A 1 85 ? 17.360 -13.906 -12.732 1.00 54.34 85 LEU A C 1
ATOM 678 O O . LEU A 1 85 ? 18.237 -14.239 -11.899 1.00 54.34 85 LEU A O 1
#

Radius of gyration: 13.57 Å; Cα contacts (8 Å, |Δi|>4): 119; chains: 1; bounding box: 38×33×29 Å

Sequence (85 aa):
MGTLTLDLRPGAGLGPFLLGMPVCDAFAYIDHHPDTFDAVQVNYHDEETLLCDLVVSFPNHGFHLRFEPRSERLRLNEVFEVQLL

InterPro domains:
  IPR005373 Phagosome assembly factor 1 [PF03676] (14-84)
  IPR039156 PHAF1/Protein broad-minded [PTHR13465] (4-83)

Nearest PDB structures (foldseek):
  6n01-assembly4_D  TM=7.653E-01  e=6.376E-01  Citrobacter koseri ATCC BAA-895
  4v16-assembly1_A  TM=6.123E-01  e=2.634E+00  Kluyveromyces lactis
  7seu-assembly4_D  TM=7.331E-01  e=7.514E+00  Escherichia coli
  7seu-assembly1_A  TM=7.314E-01  e=7.514E+00  Escherichia coli
  2ffg-assembly1_B  TM=4.282E-01  e=4.879E+00  Bacillus subtilis

Mean predicted aligned error: 6.73 Å

Organism: Ceratopteris richardii (NCBI:txid49495)

Secondary structure (DSSP, 8-state):
-PPP-----TT--BTTB-TT-BHHHHHHHHHT-TTT-S--EEE--SS-TTTS-EEEEEGGGTEEEEE-TTT-BEEEEEE------

Foldseek 3Di:
DDDDDDDDDQQDDPPPAGFFDAQVVVVVVCVVCCVVQVDWDWDADPVCRQPAWTWIDRPVQQWIFTAHSPSNTTHDIGHGDDDDD

pLDDT: mean 84.79, std 13.7, range [47.06, 96.62]

Solvent-accessible surface area (backbone atoms only — not comparable to full-atom values): 5287 Å² total; per-residue (Å²): 136,84,83,85,86,76,88,89,46,94,89,59,40,75,77,94,54,34,74,61,40,45,54,65,60,53,50,52,54,49,72,75,33,52,91,77,55,81,51,78,44,81,46,67,46,90,91,48,50,73,80,40,55,39,34,42,35,27,76,91,66,29,36,36,41,32,22,39,43,87,77,37,20,28,73,46,81,48,76,81,48,82,85,82,130